Protein AF-A0A348MWN2-F1 (afdb_monomer_lite)

Sequence (117 aa):
MHFAPYQYQPAALQAVRCDYVIIAQWVMQQLPKHYQYEHFGSTAIGVHGKAVIDIACLYPNVAGDISAKQTLVDQTVPKLLAMGCEWQWGKTLFPTFRPRLDIAVSTVQGEIINVHI

pLDDT: mean 89.03, std 8.78, range [51.72, 97.69]

Structure (mmCIF, N/CA/C/O backbone):
data_AF-A0A348MWN2-F1
#
_entry.id   AF-A0A348MWN2-F1
#
loop_
_atom_site.group_PDB
_atom_site.id
_atom_site.type_symbol
_atom_site.label_atom_id
_atom_site.label_alt_id
_atom_site.label_comp_id
_atom_site.label_asym_id
_atom_site.label_entity_id
_atom_site.label_seq_id
_atom_site.pdbx_PDB_ins_code
_atom_site.Cartn_x
_atom_site.Cartn_y
_atom_site.Cartn_z
_atom_site.occupancy
_atom_site.B_iso_or_equiv
_atom_site.auth_seq_id
_atom_site.auth_comp_id
_atom_site.auth_asym_id
_atom_site.auth_atom_id
_atom_site.pdbx_PDB_model_num
ATOM 1 N N . MET A 1 1 ? -16.656 4.917 2.558 1.00 93.88 1 MET A N 1
ATOM 2 C CA . MET A 1 1 ? -15.223 4.960 2.911 1.00 93.88 1 MET A CA 1
ATOM 3 C C . MET A 1 1 ? -14.553 5.981 2.018 1.00 93.88 1 MET A C 1
ATOM 5 O O . MET A 1 1 ? -14.973 6.115 0.872 1.00 93.88 1 MET A O 1
ATOM 9 N N . HIS A 1 2 ? -13.581 6.715 2.541 1.00 95.50 2 HIS A N 1
ATOM 10 C CA . HIS A 1 2 ? -12.738 7.616 1.757 1.00 95.50 2 HIS A CA 1
ATOM 11 C C . HIS A 1 2 ? -11.311 7.577 2.300 1.00 95.50 2 HIS A C 1
ATOM 13 O O . HIS A 1 2 ? -11.098 7.227 3.463 1.00 95.50 2 HIS A O 1
ATOM 19 N N . PHE A 1 3 ? -10.344 7.912 1.450 1.00 96.69 3 PHE A N 1
ATOM 20 C CA . PHE A 1 3 ? -8.961 8.049 1.883 1.00 96.69 3 PHE A CA 1
ATOM 21 C C . PHE A 1 3 ? -8.787 9.273 2.778 1.00 96.69 3 PHE A C 1
ATOM 23 O O . PHE A 1 3 ? -9.399 10.316 2.547 1.00 96.69 3 PHE A O 1
ATOM 30 N N . ALA A 1 4 ? -7.944 9.123 3.790 1.00 95.69 4 ALA A N 1
ATOM 31 C CA . ALA A 1 4 ? -7.558 10.156 4.734 1.00 95.69 4 ALA A CA 1
ATOM 32 C C . ALA A 1 4 ? -6.030 10.127 4.927 1.00 95.69 4 ALA A C 1
ATOM 34 O O . ALA A 1 4 ? -5.404 9.096 4.653 1.00 95.69 4 ALA A O 1
ATOM 35 N N . PRO A 1 5 ? -5.425 11.230 5.408 1.00 93.06 5 PRO A N 1
ATOM 36 C CA . PRO A 1 5 ? -4.011 11.250 5.764 1.00 93.06 5 PRO A CA 1
ATOM 37 C C . PRO A 1 5 ? -3.672 10.154 6.772 1.00 93.06 5 PRO A C 1
ATOM 39 O O . PRO A 1 5 ? -4.492 9.827 7.640 1.00 93.06 5 PRO A O 1
ATOM 42 N N . TYR A 1 6 ? -2.464 9.608 6.668 1.00 92.44 6 TYR A N 1
ATOM 43 C CA . TYR A 1 6 ? -2.004 8.599 7.610 1.00 92.44 6 TYR A CA 1
ATOM 44 C C . TYR A 1 6 ? -1.930 9.195 9.023 1.00 92.44 6 TYR A C 1
ATOM 46 O O . TYR A 1 6 ? -1.514 10.338 9.219 1.00 92.44 6 TYR A O 1
ATOM 54 N N . GLN A 1 7 ? -2.329 8.421 10.035 1.00 87.69 7 GLN A N 1
ATOM 55 C CA . GLN A 1 7 ? -2.246 8.855 11.428 1.00 87.69 7 GLN A CA 1
ATOM 56 C C . GLN A 1 7 ? -1.297 7.951 12.193 1.00 87.69 7 GLN A C 1
ATOM 58 O O . GLN A 1 7 ? -1.578 6.772 12.399 1.00 87.69 7 GLN A O 1
ATOM 63 N N . TYR A 1 8 ? -0.181 8.500 12.669 1.00 84.06 8 TYR A N 1
ATOM 64 C CA . TYR A 1 8 ? 0.693 7.747 13.559 1.00 84.06 8 TYR A CA 1
ATOM 65 C C . TYR A 1 8 ? -0.079 7.314 14.812 1.00 84.06 8 TYR A C 1
ATOM 67 O O . TYR A 1 8 ? -0.598 8.145 15.557 1.00 84.06 8 TYR A O 1
ATOM 75 N N . GLN A 1 9 ? -0.114 6.004 15.052 1.00 80.38 9 GLN A N 1
ATOM 76 C CA . GLN A 1 9 ? -0.664 5.420 16.266 1.00 80.38 9 GLN A CA 1
ATOM 77 C C . GLN A 1 9 ? 0.445 4.671 17.015 1.00 80.38 9 GLN A C 1
ATOM 79 O O . GLN A 1 9 ? 1.177 3.889 16.397 1.00 80.38 9 GLN A O 1
ATOM 84 N N . PRO A 1 10 ? 0.590 4.880 18.336 1.00 81.38 10 PRO A N 1
ATOM 85 C CA . PRO A 1 10 ? 1.491 4.078 19.150 1.00 81.38 10 PRO A CA 1
ATOM 86 C C . PRO A 1 10 ? 1.184 2.586 18.999 1.00 81.38 10 PRO A C 1
ATOM 88 O O . PRO A 1 10 ? 0.024 2.183 18.923 1.00 81.38 10 PRO A O 1
ATOM 91 N N . ALA A 1 11 ? 2.227 1.757 18.980 1.00 78.69 11 ALA A N 1
ATOM 92 C CA . ALA A 1 11 ? 2.055 0.315 18.895 1.00 78.69 11 ALA A CA 1
ATOM 93 C C . ALA A 1 11 ? 1.282 -0.199 20.121 1.00 78.69 11 ALA A C 1
ATOM 95 O O . ALA A 1 11 ? 1.787 -0.177 21.241 1.00 78.69 11 ALA A O 1
ATOM 96 N N . ALA A 1 12 ? 0.070 -0.687 19.883 1.00 83.56 12 ALA A N 1
ATOM 97 C CA . ALA A 1 12 ? -0.792 -1.288 20.886 1.00 83.56 12 ALA A CA 1
ATOM 98 C C . ALA A 1 12 ? -1.461 -2.534 20.303 1.00 83.56 12 ALA A C 1
ATOM 100 O O . ALA A 1 12 ? -1.666 -2.629 19.090 1.00 83.56 12 ALA A O 1
ATOM 101 N N . LEU A 1 13 ? -1.788 -3.492 21.169 1.00 87.06 13 LEU A N 1
ATOM 102 C CA . LEU A 1 13 ? -2.614 -4.625 20.782 1.00 87.06 13 LEU A CA 1
ATOM 103 C C . LEU A 1 13 ? -4.069 -4.160 20.711 1.00 87.06 13 LEU A C 1
ATOM 105 O O . LEU A 1 13 ? -4.614 -3.664 21.694 1.00 87.06 13 LEU A O 1
ATOM 109 N N . GLN A 1 14 ? -4.677 -4.325 19.548 1.00 86.06 14 GLN A N 1
ATOM 110 C CA . GLN A 1 14 ? -6.053 -3.953 19.263 1.00 86.06 14 GLN A CA 1
ATOM 111 C C . GLN A 1 14 ? -6.901 -5.208 19.045 1.00 86.06 14 GLN A C 1
ATOM 113 O O . GLN A 1 14 ? -6.406 -6.246 18.585 1.00 86.06 14 GLN A O 1
ATOM 118 N N . ALA A 1 15 ? -8.185 -5.103 19.391 1.00 83.06 15 ALA A N 1
ATOM 119 C CA . ALA A 1 15 ? -9.166 -6.154 19.157 1.00 83.06 15 ALA A CA 1
ATOM 120 C C . ALA A 1 15 ? -9.345 -6.421 17.656 1.00 83.06 15 ALA A C 1
ATOM 122 O O . ALA A 1 15 ? -9.228 -5.520 16.825 1.00 83.06 15 ALA A O 1
ATOM 123 N N . VAL A 1 16 ? -9.651 -7.672 17.312 1.00 82.44 16 VAL A N 1
ATOM 124 C CA . VAL A 1 16 ? -9.981 -8.049 15.934 1.00 82.44 16 VAL A CA 1
ATOM 125 C C . VAL A 1 16 ? -11.290 -7.390 15.523 1.00 82.44 16 VAL A C 1
ATOM 127 O O . VAL A 1 16 ? -12.266 -7.414 16.273 1.00 82.44 16 VAL A O 1
ATOM 130 N N . ARG A 1 17 ? -11.329 -6.865 14.298 1.00 83.69 17 ARG A N 1
ATOM 131 C CA . ARG A 1 17 ? -12.545 -6.349 13.671 1.00 83.69 17 ARG A CA 1
ATOM 132 C C . ARG A 1 17 ? -12.881 -7.152 12.423 1.00 83.69 17 ARG A C 1
ATOM 134 O O . ARG A 1 17 ? -11.991 -7.569 11.684 1.00 83.69 17 ARG A O 1
ATOM 141 N N . CYS A 1 18 ? -14.172 -7.360 12.181 1.00 75.12 18 CYS A N 1
ATOM 142 C CA . CYS A 1 18 ? -14.657 -8.099 11.015 1.00 75.12 18 CYS A CA 1
ATOM 143 C C . CYS A 1 18 ? -14.584 -7.290 9.710 1.00 75.12 18 CYS A C 1
ATOM 145 O O . CYS A 1 18 ? -14.612 -7.868 8.626 1.00 75.12 18 CYS A O 1
ATOM 147 N N . ASP A 1 19 ? -14.469 -5.967 9.793 1.00 90.12 19 ASP A N 1
ATOM 148 C CA . ASP A 1 19 ? -14.508 -5.075 8.638 1.00 90.12 19 ASP A CA 1
ATOM 149 C C . ASP A 1 19 ? -13.142 -4.837 7.986 1.00 90.12 19 ASP A C 1
ATOM 151 O O . ASP A 1 19 ? -13.099 -4.289 6.887 1.00 90.12 19 ASP A O 1
ATOM 155 N N . TYR A 1 20 ? -12.036 -5.314 8.571 1.00 93.81 20 TYR A N 1
ATOM 156 C CA . TYR A 1 20 ? -10.709 -5.184 7.958 1.00 93.81 20 TYR A CA 1
ATOM 157 C C . TYR A 1 20 ? -10.642 -5.768 6.546 1.00 93.81 20 TYR A C 1
ATOM 159 O O . TYR A 1 20 ? -10.058 -5.148 5.662 1.00 93.81 20 TYR A O 1
ATOM 167 N N . VAL A 1 21 ? -11.280 -6.918 6.310 1.00 93.94 21 VAL A N 1
ATOM 168 C CA . VAL A 1 21 ? -11.328 -7.550 4.980 1.00 93.94 21 VAL A CA 1
ATOM 169 C C . VAL A 1 21 ? -12.105 -6.678 3.989 1.00 93.94 21 VAL A C 1
ATOM 171 O O . VAL A 1 21 ? -11.685 -6.512 2.847 1.00 93.94 21 VAL A O 1
ATOM 174 N N . ILE A 1 22 ? -13.210 -6.072 4.431 1.00 95.00 22 ILE A N 1
ATOM 175 C CA . ILE A 1 22 ? -14.042 -5.187 3.602 1.00 95.00 22 ILE A CA 1
ATOM 176 C C . ILE A 1 22 ? -13.269 -3.909 3.255 1.00 95.00 22 ILE A C 1
ATOM 178 O O . ILE A 1 22 ? -13.261 -3.481 2.100 1.00 95.00 22 ILE A O 1
ATOM 182 N N . ILE A 1 23 ? -12.586 -3.319 4.240 1.00 96.06 23 ILE A N 1
ATOM 183 C CA . ILE A 1 23 ? -11.754 -2.129 4.046 1.00 96.06 23 ILE A CA 1
ATOM 184 C C . ILE A 1 23 ? -10.602 -2.453 3.087 1.00 96.06 23 ILE A C 1
ATOM 186 O O . ILE A 1 23 ? -10.401 -1.720 2.121 1.00 96.06 23 ILE A O 1
ATOM 190 N N . ALA A 1 24 ? -9.895 -3.569 3.285 1.00 96.94 24 ALA A N 1
ATOM 191 C CA . ALA A 1 24 ? -8.801 -3.987 2.410 1.00 96.94 24 ALA A CA 1
ATOM 192 C C . ALA A 1 24 ? -9.273 -4.195 0.963 1.00 96.94 24 ALA A C 1
ATOM 194 O O . ALA A 1 24 ? -8.651 -3.687 0.030 1.00 96.94 24 ALA A O 1
ATOM 195 N N . GLN A 1 25 ? -10.406 -4.876 0.762 1.00 96.44 25 GLN A N 1
ATOM 196 C CA . GLN A 1 25 ? -11.012 -5.048 -0.562 1.00 96.44 25 GLN A CA 1
ATOM 197 C C . GLN A 1 25 ? -11.359 -3.709 -1.213 1.00 96.44 25 GLN A C 1
ATOM 199 O O . GLN A 1 25 ? -11.056 -3.505 -2.390 1.00 96.44 25 GLN A O 1
ATOM 204 N N . TRP A 1 26 ? -11.947 -2.782 -0.455 1.00 97.19 26 TRP A N 1
ATOM 205 C CA . TRP A 1 26 ? -12.253 -1.447 -0.957 1.00 97.19 26 TRP A CA 1
ATOM 206 C C . TRP A 1 26 ? -10.987 -0.687 -1.366 1.00 97.19 26 TRP A C 1
ATOM 208 O O . TRP A 1 26 ? -10.968 -0.102 -2.449 1.00 97.19 26 TRP A O 1
ATOM 218 N N . VAL A 1 27 ? -9.910 -0.751 -0.572 1.00 97.31 27 VAL A N 1
ATOM 219 C CA . VAL A 1 27 ? -8.619 -0.133 -0.922 1.00 97.31 27 VAL A CA 1
ATOM 220 C C . VAL A 1 27 ? -8.062 -0.741 -2.207 1.00 97.31 27 VAL A C 1
ATOM 222 O O . VAL A 1 27 ? -7.785 -0.001 -3.148 1.00 97.31 27 VAL A O 1
ATOM 225 N N . MET A 1 28 ? -7.973 -2.072 -2.308 1.00 97.12 28 MET A N 1
ATOM 226 C CA . MET A 1 28 ? -7.495 -2.761 -3.520 1.00 97.12 28 MET A CA 1
ATOM 227 C C . MET A 1 28 ? -8.333 -2.407 -4.765 1.00 97.12 28 MET A C 1
ATOM 229 O O . MET A 1 28 ? -7.820 -2.346 -5.888 1.00 97.12 28 MET A O 1
ATOM 233 N N . GLN A 1 29 ? -9.622 -2.101 -4.591 1.00 96.56 29 GLN A N 1
ATOM 23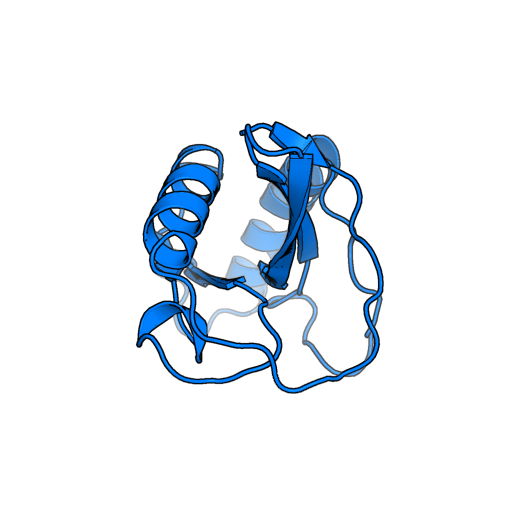4 C CA . GLN A 1 29 ? -10.482 -1.606 -5.667 1.00 96.56 29 GLN A CA 1
ATOM 235 C C . GLN A 1 29 ? -10.150 -0.177 -6.125 1.00 96.56 29 GLN A C 1
ATOM 237 O O . GLN A 1 29 ? -10.472 0.151 -7.267 1.00 96.56 29 GLN A O 1
ATOM 242 N N . GLN A 1 30 ? -9.469 0.637 -5.323 1.00 95.81 30 GLN A N 1
ATOM 243 C CA . GLN A 1 30 ? -9.012 1.971 -5.732 1.00 95.81 30 GLN A CA 1
ATOM 244 C C . GLN A 1 30 ? -7.601 1.964 -6.339 1.00 95.81 30 GLN A C 1
ATOM 246 O O . GLN A 1 30 ? -7.245 2.883 -7.072 1.00 95.81 30 GLN A O 1
ATOM 251 N N . LEU A 1 31 ? -6.790 0.943 -6.042 1.00 95.06 31 LEU A N 1
ATOM 252 C CA . LEU A 1 31 ? -5.398 0.879 -6.491 1.00 95.06 31 LEU A CA 1
ATOM 253 C C . LEU A 1 31 ? -5.261 0.600 -8.009 1.00 95.06 31 LEU A C 1
ATOM 255 O O . LEU A 1 31 ? -6.175 0.025 -8.620 1.00 95.06 31 LEU A O 1
ATOM 259 N N . PRO A 1 32 ? -4.126 0.992 -8.633 1.00 93.00 32 PRO A N 1
ATOM 260 C CA . PRO A 1 32 ? -3.859 0.787 -10.060 1.00 93.00 32 PRO A CA 1
ATOM 261 C C . PRO A 1 32 ? -4.055 -0.659 -10.549 1.00 93.00 32 PRO A C 1
ATOM 263 O O . PRO A 1 32 ? -3.450 -1.598 -10.053 1.00 93.00 32 PRO A O 1
ATOM 266 N N . LYS A 1 33 ? -4.867 -0.847 -11.593 1.00 91.12 33 LYS A N 1
ATOM 267 C CA . LYS A 1 33 ? -5.369 -2.173 -12.011 1.00 91.12 33 LYS A CA 1
ATOM 268 C C . LYS A 1 33 ? -4.381 -3.091 -12.719 1.00 91.12 33 LYS A C 1
ATOM 270 O O . LYS A 1 33 ? -4.722 -4.233 -13.000 1.00 91.12 33 LYS A O 1
ATOM 275 N N . HIS A 1 34 ? -3.183 -2.611 -13.026 1.00 88.81 34 HIS A N 1
ATOM 276 C CA . HIS A 1 34 ? -2.169 -3.407 -13.714 1.00 88.81 34 HIS A CA 1
ATOM 277 C C . HIS A 1 34 ? -1.312 -4.261 -12.769 1.00 88.81 34 HIS A C 1
ATOM 279 O O . HIS A 1 34 ? -0.464 -5.012 -13.245 1.00 88.81 34 HIS A O 1
ATOM 285 N N . TYR A 1 35 ? -1.543 -4.171 -11.456 1.00 91.25 35 TYR A N 1
ATOM 286 C CA . TYR A 1 35 ? -0.916 -5.018 -10.443 1.00 91.25 35 TYR A CA 1
ATOM 287 C C . TYR A 1 35 ? -1.902 -6.005 -9.830 1.00 91.25 35 TYR A C 1
ATOM 289 O O . TYR A 1 35 ? -3.115 -5.787 -9.827 1.00 91.25 35 TYR A O 1
ATOM 297 N N . GLN A 1 36 ? -1.351 -7.071 -9.255 1.00 93.06 36 GLN A N 1
ATOM 298 C CA . GLN A 1 36 ? -2.075 -7.902 -8.301 1.00 93.06 36 GLN A CA 1
ATOM 299 C C . GLN A 1 36 ? -1.847 -7.363 -6.888 1.00 93.06 36 GLN A C 1
ATOM 301 O O . GLN A 1 36 ? -0.753 -6.893 -6.567 1.00 93.06 36 GLN A O 1
ATOM 306 N N . TYR A 1 37 ? -2.886 -7.435 -6.060 1.00 95.88 37 TYR A N 1
ATOM 307 C CA . TYR A 1 37 ? -2.844 -6.995 -4.673 1.00 95.88 37 TYR A CA 1
ATOM 308 C C . TYR A 1 37 ? -3.282 -8.118 -3.749 1.00 95.88 37 TYR A C 1
ATOM 310 O O . TYR A 1 37 ? -4.273 -8.793 -4.029 1.00 95.88 37 TYR A O 1
ATOM 318 N N . GLU A 1 38 ? -2.568 -8.284 -2.641 1.00 96.81 38 GLU A N 1
ATOM 319 C CA . GLU A 1 38 ? -2.883 -9.291 -1.630 1.00 96.81 38 GLU A CA 1
ATOM 320 C C . GLU A 1 38 ? -2.969 -8.644 -0.250 1.00 96.81 38 GLU A C 1
AT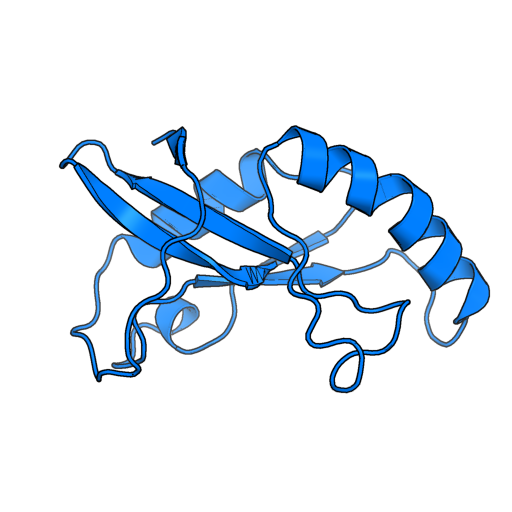OM 322 O O . GLU A 1 38 ? -2.025 -7.999 0.200 1.00 96.81 38 GLU A O 1
ATOM 327 N N . HIS A 1 39 ? -4.097 -8.825 0.438 1.00 97.12 39 HIS A N 1
ATOM 328 C CA . HIS A 1 39 ? -4.216 -8.483 1.856 1.00 97.12 39 HIS A CA 1
ATOM 329 C C . HIS A 1 39 ? -3.519 -9.564 2.683 1.00 97.12 39 HIS A C 1
ATOM 331 O O . HIS A 1 39 ? -3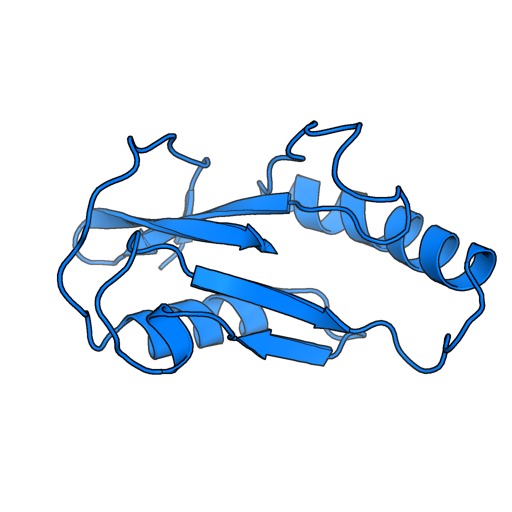.852 -10.744 2.572 1.00 97.12 39 HIS A O 1
ATOM 337 N N . PHE A 1 40 ? -2.556 -9.166 3.511 1.00 95.69 40 PHE A N 1
ATOM 338 C CA . PHE A 1 40 ? -1.792 -10.070 4.367 1.00 95.69 40 PHE A CA 1
ATOM 339 C C . PHE A 1 40 ? -1.676 -9.527 5.800 1.00 95.69 40 PHE A C 1
ATOM 341 O O . PHE A 1 40 ? -2.256 -8.504 6.161 1.00 95.69 40 PHE A O 1
ATOM 348 N N . GLY A 1 41 ? -0.947 -10.253 6.649 1.00 93.31 41 GLY A N 1
ATOM 349 C CA . GLY A 1 41 ? -0.726 -9.868 8.042 1.00 93.31 41 GLY A CA 1
ATOM 350 C C . GLY A 1 41 ? -1.898 -10.213 8.965 1.00 93.31 41 GLY A C 1
ATOM 351 O O . GLY A 1 41 ? -2.819 -10.948 8.610 1.00 93.31 41 GLY A O 1
ATOM 352 N N . SER A 1 42 ? -1.841 -9.702 10.198 1.00 92.44 42 SER A N 1
ATOM 353 C CA . SER A 1 42 ? -2.785 -10.072 11.272 1.00 92.44 42 SER A CA 1
ATOM 354 C C . SER A 1 42 ? -4.252 -9.774 10.942 1.00 92.44 42 SER A C 1
ATOM 356 O O . SER A 1 42 ? -5.138 -10.561 11.279 1.00 92.44 42 SER A O 1
ATOM 358 N N . THR A 1 43 ? -4.507 -8.674 10.231 1.00 94.62 43 THR A N 1
ATOM 359 C CA . THR A 1 43 ? -5.857 -8.238 9.858 1.00 94.62 43 THR A CA 1
ATOM 360 C C . THR A 1 43 ? -6.464 -9.066 8.725 1.00 94.62 43 THR A C 1
ATOM 362 O O . THR A 1 43 ? -7.684 -9.084 8.598 1.00 94.62 43 THR A O 1
ATOM 365 N N . ALA A 1 44 ? -5.651 -9.791 7.946 1.00 93.94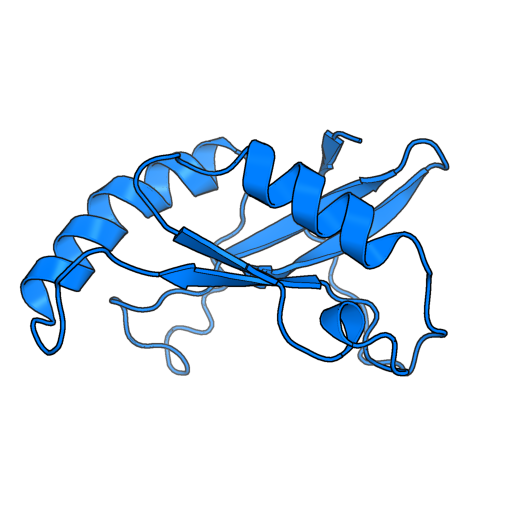 44 ALA A N 1
ATOM 366 C CA . ALA A 1 44 ? -6.123 -10.701 6.897 1.00 93.94 44 ALA A CA 1
ATOM 367 C C . ALA A 1 44 ? -6.626 -12.041 7.454 1.00 93.94 44 ALA A C 1
ATOM 369 O O . ALA A 1 44 ? -7.529 -12.650 6.890 1.00 93.94 44 ALA A O 1
ATOM 370 N N . ILE A 1 45 ? -6.058 -12.490 8.577 1.00 91.19 45 ILE A N 1
ATOM 371 C CA . ILE A 1 45 ? -6.389 -13.777 9.213 1.00 91.19 45 ILE A CA 1
ATOM 372 C C . ILE A 1 45 ? -7.236 -13.628 10.486 1.00 91.19 45 ILE A C 1
ATOM 374 O O . ILE A 1 45 ? -7.532 -14.621 11.145 1.00 91.19 45 ILE A O 1
ATOM 378 N N . GLY A 1 46 ? -7.618 -12.399 10.846 1.00 87.50 46 GLY A N 1
ATOM 379 C CA . GLY A 1 46 ? -8.515 -12.130 11.969 1.00 87.50 46 GLY A CA 1
ATOM 380 C C . GLY A 1 46 ? -7.903 -12.416 13.342 1.00 87.50 46 GLY A C 1
ATOM 381 O O . GLY A 1 46 ? -8.580 -12.971 14.205 1.00 87.50 46 GLY A O 1
ATOM 382 N N . VAL A 1 47 ? -6.637 -12.046 13.561 1.00 87.81 47 VAL A N 1
ATOM 383 C CA . VAL A 1 47 ? -5.976 -12.173 14.874 1.00 87.81 47 VAL A CA 1
ATOM 384 C C . VAL A 1 47 ? -5.619 -10.812 15.464 1.00 87.81 47 VAL A C 1
ATOM 386 O O . VAL A 1 47 ? -5.456 -9.828 14.742 1.00 87.81 47 VAL A O 1
ATOM 389 N N . HIS A 1 48 ? -5.510 -10.753 16.793 1.00 87.25 48 HIS A N 1
ATOM 390 C CA . HIS A 1 48 ? -5.134 -9.538 17.511 1.00 87.25 48 HIS A CA 1
ATOM 391 C C . HIS A 1 48 ? -3.791 -9.004 17.004 1.00 87.25 48 HIS A C 1
ATOM 393 O O . HIS A 1 48 ? -2.844 -9.762 16.782 1.00 87.25 48 HIS A O 1
ATOM 399 N N . GLY A 1 49 ? -3.701 -7.689 16.833 1.00 86.94 49 GLY A N 1
ATOM 400 C CA . GLY A 1 49 ? -2.539 -7.055 16.222 1.00 86.94 49 GLY A CA 1
ATOM 401 C C . GLY A 1 49 ? -2.582 -5.544 16.370 1.00 86.94 49 GLY A C 1
ATOM 402 O O . GLY A 1 49 ? -3.272 -5.021 17.236 1.00 86.94 49 GLY A O 1
ATOM 403 N N . LYS A 1 50 ? -1.858 -4.828 15.511 1.00 88.56 50 LYS A N 1
ATOM 404 C CA . LYS A 1 50 ? -1.760 -3.358 15.569 1.00 88.56 50 LYS A CA 1
ATOM 405 C C . LYS A 1 50 ? -2.967 -2.619 14.977 1.00 88.56 50 LYS A C 1
ATOM 407 O O . LYS A 1 50 ? -2.914 -1.402 14.878 1.00 88.56 50 LYS A O 1
ATOM 412 N N . ALA A 1 51 ? -4.008 -3.335 14.541 1.00 90.81 51 ALA A N 1
ATOM 413 C CA . ALA A 1 51 ? -5.129 -2.780 13.771 1.00 90.81 51 ALA A CA 1
ATOM 414 C C . ALA A 1 51 ? -4.714 -2.054 12.477 1.00 90.81 51 ALA A C 1
ATOM 416 O O . ALA A 1 51 ? -5.364 -1.096 12.066 1.00 90.81 51 ALA A O 1
ATOM 417 N N . VAL A 1 52 ? -3.643 -2.516 11.824 1.00 93.12 52 VAL A N 1
ATOM 418 C CA . VAL A 1 52 ? -3.195 -1.982 10.533 1.00 93.12 52 VAL A CA 1
ATOM 419 C C . VAL A 1 52 ? -3.438 -3.005 9.431 1.00 93.12 52 VAL A C 1
ATOM 421 O O . VAL A 1 52 ? -3.192 -4.201 9.613 1.00 93.12 52 VAL A O 1
ATOM 424 N N . ILE A 1 53 ? -3.959 -2.541 8.300 1.00 95.81 53 ILE A N 1
ATOM 425 C CA . ILE A 1 53 ? -4.168 -3.366 7.111 1.00 95.81 53 ILE A CA 1
ATOM 426 C C . ILE A 1 53 ? -2.881 -3.367 6.290 1.00 95.81 53 ILE A C 1
ATOM 428 O O . ILE A 1 53 ? -2.404 -2.305 5.912 1.00 95.81 53 ILE A O 1
ATOM 432 N N . ASP A 1 54 ? -2.332 -4.543 5.994 1.00 95.81 54 ASP A N 1
ATOM 433 C CA . ASP A 1 54 ? -1.142 -4.678 5.152 1.00 95.81 54 ASP A CA 1
ATOM 434 C C . ASP A 1 54 ? -1.544 -5.226 3.770 1.00 95.81 54 ASP A C 1
ATOM 436 O O . ASP A 1 54 ? -2.126 -6.307 3.664 1.00 95.81 54 ASP A O 1
ATOM 440 N N . ILE A 1 55 ? -1.254 -4.488 2.699 1.00 97.69 55 ILE A N 1
ATOM 441 C CA . ILE A 1 55 ? -1.545 -4.876 1.312 1.00 97.69 55 ILE A CA 1
ATOM 442 C C . ILE A 1 55 ? -0.226 -4.988 0.557 1.00 97.69 55 ILE A C 1
ATOM 444 O O . ILE A 1 55 ? 0.561 -4.055 0.535 1.00 97.69 55 ILE A O 1
ATOM 448 N N . ALA A 1 56 ? 0.033 -6.127 -0.076 1.00 94.88 56 ALA A N 1
ATOM 449 C CA . ALA A 1 56 ? 1.193 -6.306 -0.936 1.00 94.88 56 ALA A CA 1
ATOM 450 C C . ALA A 1 56 ? 0.824 -5.948 -2.376 1.00 94.88 56 ALA A C 1
ATOM 452 O O . ALA A 1 56 ? -0.166 -6.452 -2.900 1.00 94.88 56 ALA A O 1
ATOM 453 N N . CYS A 1 57 ? 1.641 -5.124 -3.031 1.00 93.00 57 CYS A N 1
ATOM 454 C CA . CYS A 1 57 ? 1.593 -4.909 -4.476 1.00 93.00 57 CYS A CA 1
ATOM 455 C C . CYS A 1 57 ? 2.557 -5.876 -5.182 1.00 93.00 57 CYS A C 1
ATOM 457 O O . CYS A 1 57 ? 3.768 -5.839 -4.947 1.00 93.00 57 CYS A O 1
ATOM 459 N N . LEU A 1 58 ? 2.034 -6.744 -6.047 1.00 90.69 58 LEU A N 1
ATOM 460 C CA . LEU A 1 58 ? 2.819 -7.741 -6.771 1.00 90.69 58 LEU A CA 1
ATOM 461 C C . LEU A 1 58 ? 3.098 -7.266 -8.201 1.00 90.69 58 LEU A C 1
ATOM 463 O O . LEU A 1 58 ? 2.184 -7.077 -9.007 1.00 90.69 58 LEU A O 1
ATOM 467 N N . TYR A 1 59 ? 4.382 -7.097 -8.526 1.00 86.31 59 TYR A N 1
ATOM 468 C CA . TYR A 1 59 ? 4.815 -6.734 -9.874 1.00 86.31 59 TYR A CA 1
ATOM 469 C C . TYR A 1 59 ? 4.604 -7.894 -10.864 1.00 86.31 59 TYR A C 1
ATOM 471 O O . TYR A 1 59 ? 5.050 -9.012 -10.588 1.00 86.31 59 TYR A O 1
ATOM 479 N N . PRO A 1 60 ? 4.007 -7.652 -12.044 1.00 84.12 60 PRO A N 1
ATOM 480 C CA . PRO A 1 60 ? 3.817 -8.694 -13.044 1.00 84.12 60 PRO A CA 1
ATOM 481 C C . PRO A 1 60 ? 5.155 -9.109 -13.669 1.00 84.12 60 PRO A C 1
ATOM 483 O O . PRO A 1 60 ? 5.874 -8.273 -14.204 1.00 84.12 60 PRO A O 1
ATOM 486 N N . ASN A 1 61 ? 5.458 -10.410 -13.656 1.00 71.25 61 ASN A N 1
ATOM 487 C CA . ASN A 1 61 ? 6.477 -11.058 -14.500 1.00 71.25 61 ASN A CA 1
ATOM 488 C C . ASN A 1 61 ? 7.898 -10.449 -14.484 1.00 71.25 61 ASN A C 1
ATOM 490 O O . ASN A 1 61 ? 8.607 -10.515 -15.482 1.00 71.25 61 ASN A O 1
ATOM 494 N N . VAL A 1 62 ? 8.355 -9.908 -13.351 1.00 73.88 62 VAL A N 1
ATOM 495 C CA . VAL A 1 62 ? 9.711 -9.328 -13.194 1.00 73.88 62 VAL A CA 1
ATOM 496 C C . VAL A 1 62 ? 10.569 -10.103 -12.186 1.00 73.88 62 VAL A C 1
ATOM 498 O O . VAL A 1 62 ? 11.328 -9.527 -11.401 1.00 73.88 62 VAL A O 1
ATOM 501 N N . ALA A 1 63 ? 10.411 -11.428 -12.127 1.00 76.31 63 ALA A N 1
ATOM 502 C CA . ALA A 1 63 ? 11.121 -12.259 -11.158 1.00 76.31 63 ALA A CA 1
ATOM 503 C C . ALA A 1 63 ? 12.649 -12.121 -11.327 1.00 76.31 63 ALA A C 1
ATOM 505 O O . ALA A 1 63 ? 13.222 -12.583 -12.305 1.00 76.31 63 ALA A O 1
ATOM 506 N N . GLY A 1 64 ? 13.300 -11.466 -10.360 1.00 75.12 64 GLY A N 1
ATOM 507 C CA . GLY A 1 64 ? 14.755 -11.265 -10.315 1.00 75.12 64 GLY A CA 1
ATOM 508 C C . GLY A 1 64 ? 15.278 -9.981 -10.972 1.00 75.12 64 GLY A C 1
ATOM 509 O O . GLY A 1 64 ? 16.375 -9.554 -10.626 1.00 75.12 64 GLY A O 1
ATOM 510 N N . ASP A 1 65 ? 14.501 -9.314 -11.828 1.00 89.19 65 ASP A N 1
ATOM 511 C CA . ASP A 1 65 ? 14.941 -8.087 -12.506 1.00 89.19 65 ASP A CA 1
ATOM 512 C C . ASP A 1 65 ? 14.671 -6.841 -11.647 1.00 89.19 65 ASP A C 1
ATOM 514 O O . ASP A 1 65 ? 13.546 -6.346 -11.539 1.00 89.19 65 ASP A O 1
ATOM 518 N N . ILE A 1 66 ? 15.723 -6.338 -11.002 1.00 88.81 66 ILE A N 1
ATOM 519 C CA . ILE A 1 66 ? 15.657 -5.140 -10.156 1.00 88.81 66 ILE A CA 1
ATOM 520 C C . ILE A 1 66 ? 15.345 -3.885 -10.981 1.00 88.81 66 ILE A C 1
ATOM 522 O O . ILE A 1 66 ? 14.597 -3.027 -10.509 1.00 88.81 66 ILE A O 1
ATOM 526 N N . SER A 1 67 ? 15.887 -3.770 -12.196 1.00 89.62 67 SER A N 1
ATOM 527 C CA . SER A 1 67 ? 15.694 -2.581 -13.030 1.00 89.62 67 SER A CA 1
ATOM 528 C C . SER A 1 67 ? 14.245 -2.485 -13.498 1.00 89.62 67 SER A C 1
ATOM 530 O O . SER A 1 67 ? 13.624 -1.433 -13.333 1.00 89.62 67 SER A O 1
ATOM 532 N N . ALA A 1 68 ? 13.668 -3.599 -13.955 1.00 90.06 68 ALA A N 1
ATOM 533 C CA . ALA A 1 68 ? 12.261 -3.654 -14.340 1.00 90.06 68 ALA A CA 1
ATOM 534 C C . ALA A 1 68 ? 11.323 -3.353 -13.155 1.00 90.06 68 ALA A C 1
ATOM 536 O O . ALA A 1 68 ? 10.359 -2.598 -13.305 1.00 90.06 68 ALA A O 1
ATOM 537 N N . LYS A 1 69 ? 11.627 -3.866 -11.951 1.00 90.00 69 LYS A N 1
ATOM 538 C CA . LYS A 1 69 ? 10.882 -3.509 -10.728 1.00 90.00 69 LYS A CA 1
ATOM 539 C C . LYS A 1 69 ? 10.968 -2.016 -10.420 1.00 90.00 69 LYS A C 1
ATOM 541 O O . LYS A 1 69 ? 9.948 -1.409 -10.107 1.00 90.00 69 LYS A O 1
ATOM 546 N N . GLN A 1 70 ? 12.155 -1.420 -10.532 1.00 91.00 70 GLN A N 1
ATOM 547 C CA . GLN A 1 70 ? 12.330 0.012 -10.293 1.00 91.00 70 GLN A CA 1
ATOM 548 C C . GLN A 1 70 ? 11.525 0.847 -11.296 1.00 91.00 70 GLN A C 1
ATOM 550 O O . GLN A 1 70 ? 10.818 1.759 -10.885 1.00 91.00 70 GLN A O 1
ATOM 555 N N . THR A 1 71 ? 11.524 0.485 -12.582 1.00 91.69 71 THR A N 1
ATOM 556 C CA . THR A 1 71 ? 10.690 1.163 -13.590 1.00 91.69 71 THR A CA 1
ATOM 557 C C . THR A 1 71 ? 9.201 1.116 -13.233 1.00 91.69 71 THR A C 1
ATOM 559 O O . THR A 1 71 ? 8.504 2.125 -13.346 1.00 91.69 71 THR A O 1
ATOM 562 N N . LEU A 1 72 ? 8.700 -0.029 -12.760 1.00 90.88 72 LEU A N 1
ATOM 563 C CA . LEU A 1 72 ? 7.310 -0.157 -12.310 1.00 90.88 72 LEU A CA 1
ATOM 564 C C . LEU A 1 72 ? 7.022 0.711 -11.076 1.00 90.88 72 LEU A C 1
ATOM 566 O O . LEU A 1 72 ? 5.972 1.360 -11.009 1.00 90.88 72 LEU A O 1
ATOM 570 N N . VAL A 1 73 ? 7.955 0.771 -10.122 1.00 90.75 73 VAL A N 1
ATOM 571 C CA . VAL A 1 73 ? 7.876 1.671 -8.961 1.00 90.75 73 VAL A CA 1
ATOM 572 C C . VAL A 1 73 ? 7.777 3.126 -9.405 1.00 90.75 73 VAL A C 1
ATOM 574 O O . VAL A 1 73 ? 6.834 3.810 -9.002 1.00 90.75 73 VAL A O 1
ATOM 577 N N . ASP A 1 74 ? 8.676 3.572 -10.279 1.00 91.31 74 ASP A N 1
ATOM 578 C CA . ASP A 1 74 ? 8.751 4.960 -10.746 1.00 91.31 74 ASP A CA 1
ATOM 579 C C . ASP A 1 74 ? 7.461 5.392 -11.466 1.00 91.31 74 ASP A C 1
ATOM 581 O O . ASP A 1 74 ? 7.030 6.540 -11.365 1.00 91.31 74 ASP A O 1
ATOM 585 N N . GLN A 1 75 ? 6.779 4.454 -12.130 1.00 90.69 75 GLN A N 1
ATOM 586 C CA . GLN A 1 75 ? 5.480 4.685 -12.774 1.00 90.69 75 GLN A CA 1
ATOM 587 C C . GLN A 1 75 ? 4.287 4.689 -11.803 1.00 90.69 75 GLN A C 1
ATOM 589 O O . GLN A 1 75 ? 3.209 5.188 -12.145 1.00 90.69 75 GLN A O 1
ATOM 594 N N . THR A 1 76 ? 4.431 4.084 -10.623 1.00 91.00 76 THR A N 1
ATOM 595 C CA . THR A 1 76 ? 3.306 3.776 -9.719 1.00 91.00 76 THR A CA 1
ATOM 596 C C . THR A 1 76 ? 3.269 4.677 -8.512 1.00 91.00 76 THR A C 1
ATOM 598 O O . THR A 1 76 ? 2.196 5.163 -8.159 1.00 91.00 76 THR A O 1
ATOM 601 N N . VAL A 1 77 ? 4.426 4.933 -7.904 1.00 92.06 77 VAL A N 1
ATOM 602 C CA . VAL A 1 77 ? 4.543 5.787 -6.721 1.00 92.06 77 VAL A CA 1
ATOM 603 C C . VAL A 1 77 ? 3.875 7.145 -6.946 1.00 92.06 77 VAL A C 1
ATOM 605 O O . VAL A 1 77 ? 3.038 7.498 -6.121 1.00 92.06 77 VAL A O 1
ATOM 608 N N . PRO A 1 78 ? 4.086 7.867 -8.067 1.00 93.25 78 PRO A N 1
ATOM 609 C CA . PRO A 1 78 ? 3.401 9.141 -8.293 1.00 93.25 78 PRO A CA 1
ATOM 610 C C . PRO A 1 78 ? 1.870 9.036 -8.278 1.00 93.25 78 PRO A C 1
ATOM 612 O O . PRO A 1 78 ? 1.197 9.941 -7.791 1.00 93.25 78 PRO A O 1
ATOM 615 N N . LYS A 1 79 ? 1.307 7.923 -8.769 1.00 93.81 79 LYS A N 1
ATOM 616 C CA . LYS A 1 79 ? -0.145 7.686 -8.771 1.00 93.81 79 LYS A CA 1
ATOM 617 C C . LYS A 1 79 ? -0.665 7.464 -7.354 1.00 93.81 79 LYS A C 1
ATOM 619 O O . LYS A 1 79 ? -1.691 8.024 -6.996 1.00 93.81 79 LYS A O 1
ATOM 624 N N . LEU A 1 80 ? 0.059 6.687 -6.547 1.00 93.75 80 LEU A N 1
ATOM 625 C CA . LEU A 1 80 ? -0.295 6.443 -5.147 1.00 93.75 80 LEU A CA 1
ATOM 626 C C . LEU A 1 80 ? -0.162 7.718 -4.304 1.00 93.75 80 LEU A C 1
ATOM 628 O O . LEU A 1 80 ? -1.050 8.026 -3.517 1.00 93.75 80 LEU A O 1
ATOM 632 N N . LEU A 1 81 ? 0.890 8.511 -4.521 1.00 93.88 81 LEU A N 1
ATOM 633 C CA . LEU A 1 81 ? 1.042 9.819 -3.878 1.00 93.88 81 LEU A CA 1
ATOM 634 C C . LEU A 1 81 ? -0.119 10.761 -4.236 1.00 93.88 81 LEU A C 1
ATOM 636 O O . LEU A 1 81 ? -0.654 11.438 -3.363 1.00 93.88 81 LEU A O 1
ATOM 640 N N . ALA A 1 82 ? -0.570 10.764 -5.496 1.00 94.25 82 ALA A N 1
ATOM 641 C CA . ALA A 1 82 ? -1.731 11.549 -5.923 1.00 94.25 82 ALA A CA 1
ATOM 642 C C . ALA A 1 82 ? -3.059 11.077 -5.295 1.00 94.25 82 ALA A C 1
ATOM 644 O O . ALA A 1 82 ? -3.997 11.865 -5.199 1.00 94.25 82 ALA A O 1
ATOM 645 N N . MET A 1 83 ? -3.143 9.821 -4.839 1.00 93.31 83 MET A N 1
ATOM 646 C CA . MET A 1 83 ? -4.277 9.305 -4.056 1.00 93.31 83 MET A CA 1
ATOM 647 C C . MET A 1 83 ? -4.228 9.731 -2.579 1.00 93.31 83 MET A C 1
ATOM 649 O O . MET A 1 83 ? -5.184 9.482 -1.847 1.00 93.31 83 MET A O 1
ATOM 653 N N . GLY A 1 84 ? -3.136 10.367 -2.144 1.00 94.06 84 GLY A N 1
ATOM 654 C CA . GLY A 1 84 ? -2.908 10.760 -0.756 1.00 94.06 84 GLY A CA 1
ATOM 655 C C . GLY A 1 84 ? -2.067 9.768 0.043 1.00 94.06 84 GLY A C 1
ATOM 656 O O . GLY A 1 84 ? -1.974 9.923 1.257 1.00 94.06 84 GLY A O 1
ATOM 657 N N . CYS A 1 85 ? -1.452 8.763 -0.596 1.00 93.88 85 CYS A N 1
ATOM 658 C CA . CYS A 1 85 ? -0.490 7.920 0.105 1.00 93.88 85 CYS A CA 1
ATOM 659 C C . CYS A 1 85 ? 0.745 8.740 0.486 1.00 93.88 85 CYS A C 1
ATOM 661 O O . CYS A 1 85 ? 1.234 9.574 -0.276 1.00 93.88 85 CYS A O 1
ATOM 663 N N . GLU A 1 86 ? 1.299 8.433 1.644 1.00 91.69 86 GLU A N 1
ATOM 664 C CA . GLU A 1 86 ? 2.515 9.019 2.169 1.00 91.69 86 GLU A CA 1
ATOM 665 C C . GLU A 1 86 ? 3.660 8.032 1.991 1.00 91.69 86 GLU A C 1
ATOM 667 O O . GLU A 1 86 ? 3.594 6.867 2.392 1.00 91.69 86 GLU A O 1
ATOM 672 N N . TRP A 1 87 ? 4.748 8.493 1.383 1.00 86.06 87 TRP A N 1
ATOM 673 C CA . TRP A 1 87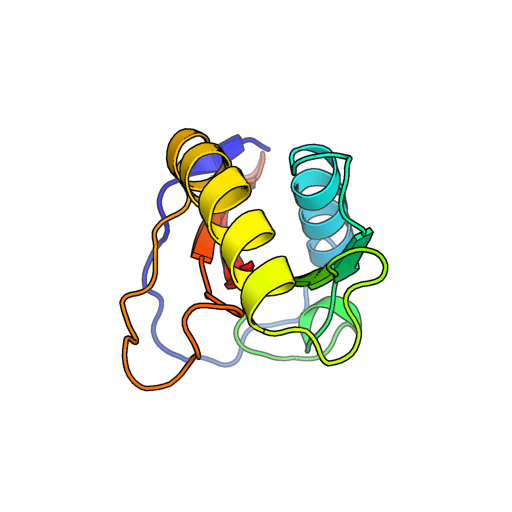 ? 5.946 7.678 1.300 1.00 86.06 87 TRP A CA 1
ATOM 674 C C . TRP A 1 87 ? 6.625 7.641 2.666 1.00 86.06 87 TRP A C 1
ATOM 676 O O . TRP A 1 87 ? 7.229 8.624 3.099 1.00 86.06 87 TRP A O 1
ATOM 686 N N . GLN A 1 88 ? 6.596 6.483 3.319 1.00 77.94 88 GLN A N 1
ATOM 687 C CA . GLN A 1 88 ? 7.356 6.286 4.543 1.00 77.94 88 GLN A CA 1
ATOM 688 C C . GLN A 1 88 ? 8.848 6.219 4.218 1.00 77.94 88 GLN A C 1
ATOM 690 O O . GLN A 1 88 ? 9.371 5.210 3.743 1.00 77.94 88 GLN A O 1
ATOM 695 N N . TRP A 1 89 ? 9.556 7.313 4.498 1.00 58.12 89 TRP A N 1
ATOM 696 C CA . TRP A 1 89 ? 11.008 7.453 4.366 1.00 58.12 89 TRP A CA 1
ATOM 697 C C . TRP A 1 89 ? 11.792 6.653 5.422 1.00 58.12 89 TRP A C 1
ATOM 699 O O . TRP A 1 89 ? 12.840 7.091 5.899 1.00 58.12 89 TRP A O 1
ATOM 709 N N . GLY A 1 90 ? 11.367 5.428 5.734 1.00 54.94 90 GLY A N 1
ATOM 710 C CA . GLY A 1 90 ? 12.261 4.404 6.276 1.00 54.94 90 GLY A CA 1
ATOM 711 C C . GLY A 1 90 ? 13.290 3.997 5.213 1.00 54.94 90 GLY A C 1
ATOM 712 O O . GLY A 1 90 ? 13.347 2.835 4.822 1.00 54.94 90 GLY A O 1
ATOM 713 N N . LYS A 1 91 ? 14.066 4.964 4.699 1.00 51.72 91 LYS A N 1
ATOM 714 C CA . LYS A 1 91 ? 14.946 4.898 3.518 1.00 51.72 91 LYS A CA 1
ATOM 715 C C . LYS A 1 91 ? 16.075 3.866 3.629 1.00 51.72 91 LYS A C 1
ATOM 717 O O . LYS A 1 91 ? 16.813 3.679 2.672 1.00 51.72 91 LYS A O 1
ATOM 722 N N . THR A 1 92 ? 16.213 3.194 4.766 1.00 57.03 92 THR A N 1
ATOM 723 C CA . THR A 1 92 ? 17.226 2.162 5.010 1.00 57.03 92 THR A CA 1
ATOM 724 C C . THR A 1 92 ? 16.652 0.763 5.228 1.00 57.03 92 THR A C 1
ATOM 726 O O . THR A 1 92 ? 17.416 -0.196 5.186 1.00 57.03 92 THR A O 1
ATOM 729 N N . LEU A 1 93 ? 15.338 0.612 5.441 1.00 66.06 93 LEU A N 1
ATOM 730 C CA . LEU A 1 93 ? 14.733 -0.698 5.731 1.00 66.06 93 LEU A CA 1
ATOM 731 C C . LEU A 1 93 ? 14.187 -1.397 4.485 1.00 66.06 93 LEU A C 1
ATOM 733 O O . LEU A 1 93 ? 14.135 -2.626 4.449 1.00 66.06 93 LEU A O 1
ATOM 737 N N . PHE A 1 94 ? 13.800 -0.631 3.463 1.00 75.00 94 PHE A N 1
ATOM 738 C CA . PHE A 1 94 ? 13.203 -1.168 2.247 1.00 75.00 94 PHE A CA 1
ATOM 739 C C . PHE A 1 94 ? 14.002 -0.751 1.008 1.00 75.00 94 PHE A C 1
ATOM 741 O O . PHE A 1 94 ? 14.300 0.435 0.850 1.00 75.00 94 PHE A O 1
ATOM 748 N N . PRO A 1 95 ? 14.346 -1.695 0.113 1.00 83.56 95 PRO A N 1
ATOM 749 C CA . PRO A 1 95 ? 14.945 -1.362 -1.172 1.00 83.56 95 PRO A CA 1
ATOM 750 C C . PRO A 1 95 ? 14.037 -0.442 -1.996 1.00 83.56 95 PRO A C 1
ATOM 752 O O . PRO A 1 95 ? 12.814 -0.546 -1.931 1.00 83.56 95 PRO A O 1
ATOM 755 N N . THR A 1 96 ? 14.623 0.409 -2.838 1.00 85.06 96 THR A N 1
ATOM 756 C CA . THR A 1 96 ? 13.876 1.365 -3.679 1.00 85.06 96 THR A CA 1
ATOM 757 C C . THR A 1 96 ? 12.891 0.691 -4.634 1.00 85.06 96 THR A C 1
ATOM 759 O O . THR A 1 96 ? 11.854 1.264 -4.942 1.00 85.06 96 THR A O 1
ATOM 762 N N . PHE A 1 97 ? 13.174 -0.548 -5.045 1.00 86.62 97 PHE A N 1
ATOM 763 C CA . PHE A 1 97 ? 12.312 -1.373 -5.895 1.00 86.62 97 PHE A CA 1
ATOM 764 C C . PHE A 1 97 ? 11.212 -2.126 -5.119 1.00 86.62 97 PHE A C 1
ATOM 766 O O . PHE A 1 97 ? 10.528 -2.976 -5.686 1.00 86.62 97 PHE A O 1
ATOM 773 N N . ARG A 1 98 ? 11.084 -1.879 -3.810 1.00 86.88 98 ARG A N 1
ATOM 774 C CA . ARG A 1 98 ? 10.031 -2.404 -2.930 1.00 86.88 98 ARG A CA 1
ATOM 775 C C . ARG A 1 98 ? 9.697 -1.349 -1.861 1.00 86.88 98 ARG A C 1
ATOM 777 O O . ARG A 1 98 ? 9.935 -1.595 -0.678 1.00 86.88 98 ARG A O 1
ATOM 784 N N . PRO A 1 99 ? 9.234 -0.152 -2.259 1.00 89.31 99 PRO A N 1
ATOM 785 C CA . PRO A 1 99 ? 8.908 0.895 -1.304 1.00 89.31 99 PRO A CA 1
ATOM 786 C C . PRO A 1 99 ? 7.712 0.478 -0.444 1.00 89.31 99 PRO A C 1
ATOM 788 O O . PRO A 1 99 ? 6.924 -0.374 -0.844 1.00 89.31 99 PRO A O 1
ATOM 791 N N . ARG A 1 100 ? 7.573 1.130 0.709 1.00 91.31 100 ARG A N 1
ATOM 792 C CA . ARG A 1 100 ? 6.356 1.106 1.517 1.00 91.31 100 ARG A CA 1
ATOM 793 C C . ARG A 1 100 ? 5.695 2.477 1.459 1.00 91.31 100 ARG A C 1
ATOM 795 O O . ARG A 1 100 ? 6.363 3.493 1.700 1.00 91.31 100 ARG A O 1
ATOM 802 N N . LEU A 1 101 ? 4.406 2.494 1.159 1.00 92.88 101 LEU A N 1
ATOM 803 C CA . LEU A 1 101 ? 3.565 3.681 1.200 1.00 92.88 101 LEU A CA 1
ATOM 804 C C . LEU A 1 101 ? 2.426 3.457 2.183 1.00 92.88 101 LEU A C 1
ATOM 806 O O . LEU A 1 101 ? 1.826 2.390 2.216 1.00 92.88 101 LEU A O 1
ATOM 810 N N . ASP A 1 102 ? 2.105 4.482 2.956 1.00 94.00 102 ASP A N 1
ATOM 811 C CA . ASP A 1 102 ? 1.071 4.393 3.976 1.00 94.00 102 ASP A CA 1
ATOM 812 C C . ASP A 1 102 ? -0.072 5.352 3.658 1.00 94.00 102 ASP A C 1
ATOM 814 O O . ASP A 1 102 ? 0.127 6.416 3.079 1.00 94.00 102 ASP A O 1
ATOM 818 N N . ILE A 1 103 ? -1.283 4.986 4.044 1.00 96.25 103 ILE A N 1
ATOM 819 C CA . ILE A 1 103 ? -2.470 5.839 3.956 1.00 96.25 103 ILE A CA 1
ATOM 820 C C . ILE A 1 103 ? -3.422 5.464 5.090 1.00 96.25 103 ILE A C 1
ATOM 822 O O . ILE A 1 103 ? -3.203 4.467 5.783 1.00 96.25 103 ILE A O 1
ATOM 826 N N . ALA A 1 104 ? -4.487 6.229 5.296 1.00 96.19 104 ALA A N 1
ATOM 827 C CA . ALA A 1 104 ? -5.589 5.799 6.140 1.00 96.19 104 ALA A CA 1
ATOM 828 C C . ALA A 1 104 ? -6.917 5.765 5.379 1.00 96.19 104 ALA A C 1
ATOM 830 O O . ALA A 1 104 ? -7.118 6.443 4.369 1.00 96.19 104 ALA A O 1
ATOM 831 N N . VAL A 1 105 ? -7.849 4.967 5.889 1.00 96.56 105 VAL A N 1
ATOM 832 C CA . VAL A 1 105 ? -9.237 4.925 5.438 1.00 96.56 105 VAL A CA 1
ATOM 833 C C . VAL A 1 105 ? -10.126 5.421 6.561 1.00 96.56 105 VAL A C 1
ATOM 835 O O . VAL A 1 105 ? -10.085 4.895 7.672 1.00 96.56 105 VAL A O 1
ATOM 838 N N . SER A 1 106 ? -10.955 6.408 6.240 1.00 95.12 106 SER A N 1
ATOM 839 C CA . SER A 1 106 ? -12.048 6.849 7.096 1.00 95.12 106 SER A CA 1
ATOM 840 C C . SER A 1 106 ? -13.307 6.033 6.795 1.00 95.12 106 SER A C 1
ATOM 842 O O . SER A 1 106 ? -13.784 5.979 5.645 1.00 95.12 106 SER A O 1
ATOM 844 N N . THR A 1 107 ? -13.829 5.347 7.814 1.00 91.75 107 THR A N 1
ATOM 845 C CA . THR A 1 107 ? -15.060 4.551 7.723 1.00 91.75 107 THR A CA 1
ATOM 846 C C . THR A 1 107 ? -16.298 5.448 7.785 1.00 91.75 107 THR A C 1
ATOM 848 O O . THR A 1 107 ? -16.233 6.627 8.127 1.00 91.75 107 THR A O 1
ATOM 851 N N . VAL A 1 108 ? -17.467 4.903 7.438 1.00 87.44 108 VAL A N 1
ATOM 852 C CA . VAL A 1 108 ? -18.743 5.641 7.552 1.00 87.44 108 VAL A CA 1
ATOM 853 C C . VAL A 1 108 ? -19.094 5.972 9.007 1.00 87.44 108 VAL A C 1
ATOM 855 O O . VAL A 1 108 ? -19.850 6.903 9.259 1.00 87.44 108 VAL A O 1
ATOM 858 N N . GLN A 1 109 ? -18.511 5.239 9.953 1.00 88.12 109 GLN A N 1
ATOM 859 C CA . GLN A 1 109 ? -18.633 5.420 11.394 1.00 88.12 109 GLN A CA 1
ATOM 860 C C . GLN A 1 109 ? -17.627 6.447 11.950 1.00 88.12 109 GLN A C 1
ATOM 862 O O . GLN A 1 109 ? -17.621 6.696 13.151 1.00 88.12 109 GLN A O 1
ATOM 867 N N . GLY A 1 110 ? -16.792 7.052 11.094 1.00 88.38 110 GLY A N 1
ATOM 868 C CA . GLY A 1 110 ? -15.810 8.072 11.475 1.00 88.38 110 GLY A CA 1
ATOM 869 C C . GLY A 1 110 ? -14.502 7.517 12.042 1.00 88.38 110 GLY A C 1
ATOM 870 O O . GLY A 1 110 ? -13.694 8.277 12.571 1.00 88.38 110 GLY A O 1
ATOM 871 N N . GLU A 1 111 ? -14.274 6.208 11.948 1.00 90.06 111 GLU A N 1
ATOM 872 C CA . GLU A 1 111 ? -13.036 5.587 12.416 1.00 90.06 111 GLU A CA 1
ATOM 873 C C . GLU A 1 111 ? -11.936 5.736 11.369 1.00 90.06 111 GLU A C 1
ATOM 875 O O . GLU A 1 111 ? -12.201 5.647 10.171 1.00 90.06 111 GLU A O 1
ATOM 880 N N . ILE A 1 112 ? -10.695 5.899 11.825 1.00 92.50 112 ILE A N 1
ATOM 881 C CA . ILE A 1 112 ? -9.519 6.004 10.961 1.00 92.50 112 ILE A CA 1
ATOM 882 C C . ILE A 1 112 ? -8.692 4.729 11.093 1.00 92.50 112 ILE A C 1
ATOM 884 O O . ILE A 1 112 ? -8.209 4.405 12.179 1.00 92.50 112 ILE A O 1
ATOM 888 N N . ILE A 1 113 ? -8.536 4.010 9.983 1.00 93.50 113 ILE A N 1
ATOM 889 C CA . ILE A 1 113 ? -7.791 2.751 9.919 1.00 93.50 113 ILE A CA 1
ATOM 890 C C . ILE A 1 113 ? -6.603 2.918 8.990 1.00 93.50 113 ILE A C 1
ATOM 892 O O . ILE A 1 113 ? -6.766 3.223 7.811 1.00 93.50 113 ILE A O 1
ATOM 896 N N . ASN A 1 114 ? -5.407 2.706 9.530 1.00 95.00 114 ASN A N 1
ATOM 897 C CA . ASN A 1 114 ? -4.179 2.783 8.756 1.00 95.00 114 ASN A CA 1
ATOM 898 C C . ASN A 1 114 ? -4.039 1.582 7.820 1.00 95.00 114 ASN A C 1
ATOM 900 O O . ASN A 1 114 ? -4.456 0.460 8.130 1.00 95.00 114 ASN A O 1
ATOM 904 N N . VAL A 1 115 ? -3.393 1.836 6.690 1.00 95.88 115 VAL A N 1
ATOM 905 C CA . VAL A 1 115 ? -3.110 0.863 5.645 1.00 95.88 115 VAL A CA 1
ATOM 906 C C . VAL A 1 115 ? -1.666 1.041 5.192 1.00 95.88 115 VAL A C 1
ATOM 908 O O . VAL A 1 115 ? -1.249 2.158 4.888 1.00 95.88 115 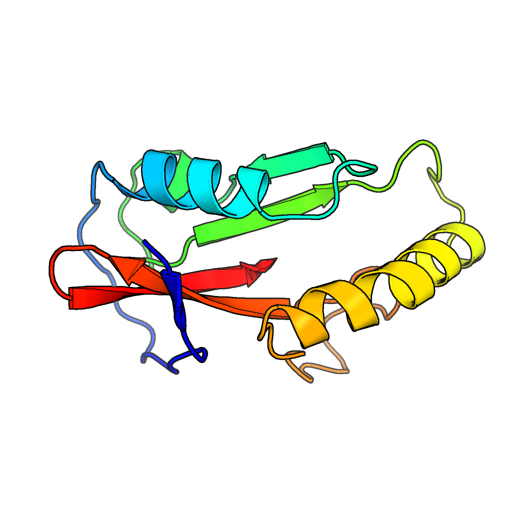VAL A O 1
ATOM 911 N N . HIS A 1 116 ? -0.915 -0.054 5.137 1.00 94.50 116 HIS A N 1
ATOM 912 C CA . HIS A 1 116 ? 0.395 -0.124 4.498 1.00 94.50 116 HIS A CA 1
ATOM 913 C C . HIS A 1 116 ? 0.252 -0.790 3.126 1.00 94.50 116 HIS A C 1
ATOM 915 O O . HIS A 1 116 ? -0.427 -1.814 3.012 1.00 94.50 116 HIS A O 1
ATOM 921 N N . ILE A 1 117 ? 0.897 -0.224 2.108 1.00 92.44 117 ILE A N 1
ATOM 922 C CA . ILE A 1 117 ? 0.917 -0.689 0.712 1.00 92.44 117 ILE A CA 1
ATOM 923 C C . ILE A 1 117 ? 2.368 -0.860 0.247 1.00 92.44 117 ILE A C 1
ATOM 925 O O . ILE A 1 117 ? 3.198 0.030 0.552 1.00 92.44 117 ILE A O 1
#

Foldseek 3Di:
DAWDAADDDPWDWDAFDPCLVVVLVVVQVPADPQWDKDWDDCNVVRHTGRQEIEIDTHDPPCVPPLVVLLVVLVVGVVVVVVSNWAFDPPVPPDDSSGTKTKIWDQDPVRDTGIYID

Radius of gyration: 14.35 Å; chains: 1; bounding box: 36×25×35 Å

Secondary structure (DSSP, 8-state):
-EEE---------B---TTHHHHHHHHHHHS-TTSEEEEESHHHHT-SBSS-EEEEEEPTT-TT-HHHHHHHHHHHHHHHHHTT-EE---TTTS-TTS--EEEEEE-TTS-EEEEE-